Protein AF-A0AAV2RLQ0-F1 (afdb_monomer)

Nearest PDB structures (foldseek):
  8c8j-assembly1_A  TM=8.228E-01  e=7.594E-07  Homo sapiens
  8sxu-assembly1_A  TM=8.120E-01  e=9.391E-06  Homo sapiens
  8gh6-assembly1_A  TM=8.342E-01  e=2.127E-05  Bombyx mori
  8ibz-assembly1_C  TM=8.075E-01  e=6.753E-04  Bombyx mori
  8ibx-assembly1_C  TM=7.565E-01  e=1.734E-03  Bombyx mori

pLDDT: mean 86.04, std 10.41, range [34.0, 95.75]

Organism: Meganyctiphanes norvegica (NCBI:txid48144)

InterPro domains:
  IPR000477 Reverse transcriptase domain [PF00078] (3-171)
  IPR000477 Reverse transcriptase domain [PS50878] (1-172)
  IPR043502 DNA/RNA polymerase superfamily [SSF56672] (4-172)

Radius of gyration: 18.88 Å; Cα contacts (8 Å, |Δi|>4): 171; chains: 1; bounding box: 47×28×60 Å

Structure (mmCIF, N/CA/C/O backbone):
data_AF-A0AAV2RLQ0-F1
#
_entry.id   AF-A0AAV2RLQ0-F1
#
loop_
_atom_site.group_PDB
_atom_site.id
_atom_site.type_symbol
_atom_site.label_atom_id
_atom_site.label_alt_id
_atom_site.label_comp_id
_atom_site.label_asym_id
_atom_site.label_entity_id
_atom_site.label_seq_id
_atom_site.pdbx_PDB_ins_code
_atom_site.Cartn_x
_atom_site.Cartn_y
_atom_site.Cartn_z
_atom_site.occupancy
_atom_site.B_iso_or_equiv
_atom_site.auth_seq_id
_atom_site.auth_comp_id
_atom_site.auth_asym_id
_atom_site.auth_atom_id
_atom_site.pdbx_PDB_model_num
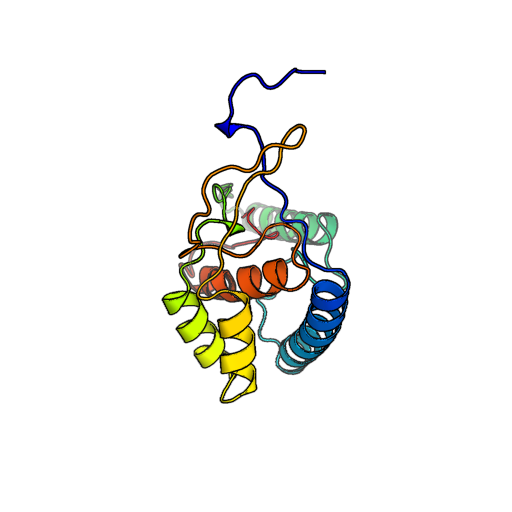ATOM 1 N N . MET A 1 1 ? 21.508 -7.232 20.665 1.00 35.94 1 MET A N 1
ATOM 2 C CA . MET A 1 1 ? 20.189 -6.770 21.153 1.00 35.94 1 MET A CA 1
ATOM 3 C C . MET A 1 1 ? 20.303 -5.291 21.510 1.00 35.94 1 MET A C 1
ATOM 5 O O . MET A 1 1 ? 20.756 -4.954 22.594 1.00 35.94 1 MET A O 1
ATOM 9 N N . VAL A 1 2 ? 20.037 -4.396 20.553 1.00 34.00 2 VAL A N 1
ATOM 10 C CA . VAL A 1 2 ? 20.231 -2.947 20.744 1.00 34.00 2 VAL A CA 1
ATOM 11 C C . VAL A 1 2 ? 18.985 -2.373 21.411 1.00 34.00 2 VAL A C 1
ATOM 13 O O . VAL A 1 2 ? 17.925 -2.287 20.794 1.00 34.00 2 VAL A O 1
ATOM 16 N N . ILE A 1 3 ? 19.111 -1.998 22.682 1.00 40.31 3 ILE A N 1
ATOM 17 C CA . ILE A 1 3 ? 18.058 -1.321 23.443 1.00 40.31 3 ILE A CA 1
ATOM 18 C C . ILE A 1 3 ? 17.863 0.072 22.826 1.00 40.31 3 ILE A C 1
ATOM 20 O O . ILE A 1 3 ? 18.689 0.972 22.990 1.00 40.31 3 ILE A O 1
ATOM 24 N N . LYS A 1 4 ? 16.782 0.247 22.061 1.00 39.06 4 LYS A N 1
ATOM 25 C CA . LYS A 1 4 ? 16.431 1.511 21.401 1.00 39.06 4 LYS A CA 1
ATOM 26 C C . LYS A 1 4 ? 15.990 2.544 22.456 1.00 39.06 4 LYS A C 1
ATOM 28 O O . LYS A 1 4 ? 14.858 2.520 22.922 1.00 39.06 4 LYS A O 1
ATOM 33 N N . LYS A 1 5 ? 16.885 3.471 22.825 1.00 52.16 5 LYS A N 1
ATOM 34 C CA . LYS A 1 5 ? 16.646 4.536 23.830 1.00 52.16 5 LYS A CA 1
ATOM 35 C C . LYS A 1 5 ? 15.894 5.784 23.318 1.00 52.16 5 LYS A C 1
ATOM 37 O O . LYS A 1 5 ? 15.548 6.638 24.124 1.00 52.16 5 LYS A O 1
ATOM 42 N N . LYS A 1 6 ? 15.631 5.927 22.010 1.00 53.38 6 LYS A N 1
ATOM 43 C CA . LYS A 1 6 ? 14.900 7.082 21.438 1.00 53.38 6 LYS A CA 1
ATOM 44 C C . LYS A 1 6 ? 13.448 6.711 21.114 1.00 53.38 6 LYS A C 1
ATOM 46 O O . LYS A 1 6 ? 13.226 5.735 20.403 1.00 53.38 6 LYS A O 1
ATOM 51 N N . VAL A 1 7 ? 12.486 7.525 21.568 1.00 63.50 7 VAL A N 1
ATOM 52 C CA . VAL A 1 7 ? 11.032 7.348 21.333 1.00 63.50 7 VAL A CA 1
ATOM 53 C C . VAL A 1 7 ? 10.701 7.215 19.839 1.00 63.50 7 VAL A C 1
ATOM 55 O O . VAL A 1 7 ? 9.885 6.383 19.462 1.00 63.50 7 VAL A O 1
ATOM 58 N N . ASN A 1 8 ? 11.418 7.936 18.971 1.00 64.06 8 ASN A N 1
ATOM 59 C CA . ASN A 1 8 ? 11.227 7.886 17.515 1.00 64.06 8 ASN A CA 1
ATOM 60 C C . ASN A 1 8 ? 11.517 6.518 16.873 1.00 64.06 8 ASN A C 1
ATOM 62 O O . ASN A 1 8 ? 11.158 6.310 15.719 1.00 64.06 8 ASN A O 1
ATOM 66 N N . ASN A 1 9 ? 12.157 5.591 17.591 1.00 69.31 9 ASN A N 1
ATOM 67 C CA . ASN A 1 9 ? 12.482 4.262 17.073 1.00 69.31 9 ASN A CA 1
ATOM 68 C C . ASN A 1 9 ? 11.417 3.202 17.405 1.00 69.31 9 ASN A C 1
ATOM 70 O O . ASN A 1 9 ? 11.605 2.032 17.045 1.00 69.31 9 ASN A O 1
ATOM 74 N N . TYR A 1 10 ? 10.349 3.591 18.110 1.00 70.50 10 TYR A N 1
ATOM 75 C CA . TYR A 1 10 ? 9.203 2.740 18.417 1.00 70.50 10 TYR A CA 1
ATOM 76 C C . TYR A 1 10 ? 8.120 2.924 17.352 1.00 70.50 10 TYR A C 1
ATOM 78 O O . TYR A 1 10 ? 7.770 4.049 17.001 1.00 70.50 10 TYR A O 1
ATOM 86 N N . ARG A 1 11 ? 7.581 1.807 16.855 1.00 68.00 11 ARG A N 1
ATOM 87 C CA . ARG A 1 11 ? 6.388 1.785 16.000 1.00 68.00 11 ARG A CA 1
ATOM 88 C C . ARG A 1 11 ? 5.167 1.518 16.886 1.00 68.00 11 ARG A C 1
ATOM 90 O O . ARG A 1 11 ? 5.109 0.443 17.489 1.00 68.00 11 ARG A O 1
ATOM 97 N N . PRO A 1 12 ? 4.244 2.478 17.043 1.00 70.56 12 PRO A N 1
ATOM 98 C CA . PRO A 1 12 ? 3.051 2.273 17.849 1.00 70.56 12 PRO A CA 1
ATOM 99 C C . PRO A 1 12 ? 2.091 1.326 17.122 1.00 70.56 12 PRO A C 1
ATOM 101 O O . PRO A 1 12 ? 1.574 1.648 16.061 1.00 70.56 12 PRO A O 1
ATOM 104 N N . VAL A 1 13 ? 1.821 0.157 17.705 1.00 73.69 13 VAL A N 1
ATOM 105 C CA . VAL A 1 13 ? 0.831 -0.782 17.159 1.00 73.69 13 VAL A CA 1
ATOM 106 C C . VAL A 1 13 ? -0.530 -0.496 17.783 1.00 73.69 13 VAL A C 1
ATOM 108 O O . VAL A 1 13 ? -0.680 -0.517 19.006 1.00 73.69 13 VAL A O 1
ATOM 111 N N . CYS A 1 14 ? -1.542 -0.256 16.951 1.00 75.50 14 CYS A N 1
ATOM 112 C CA . CYS A 1 14 ? -2.910 -0.080 17.415 1.00 75.50 14 CYS A CA 1
ATOM 113 C C . CYS A 1 14 ? -3.537 -1.444 17.726 1.00 75.50 14 CYS A C 1
ATOM 115 O O . CYS A 1 14 ? -3.738 -2.279 16.841 1.00 75.50 14 CYS A O 1
ATOM 117 N N . SER A 1 15 ? -3.913 -1.661 18.987 1.00 77.06 15 SER A N 1
ATOM 118 C CA . SER A 1 15 ? -4.722 -2.821 19.365 1.00 77.06 15 SER A CA 1
ATOM 119 C C . SER A 1 15 ? -6.176 -2.595 18.943 1.00 77.06 15 SER A C 1
ATOM 121 O O . SER A 1 15 ? -6.976 -2.015 19.674 1.00 77.06 15 SER A O 1
ATOM 123 N N . LEU A 1 16 ? -6.505 -2.992 17.713 1.00 80.88 16 LEU A N 1
ATOM 124 C CA . LEU A 1 16 ? -7.876 -2.959 17.199 1.00 80.88 16 LEU A CA 1
ATOM 125 C C . LEU A 1 16 ? -8.708 -4.088 17.813 1.00 80.88 16 LEU A C 1
ATOM 127 O O . LEU A 1 16 ? -8.190 -5.184 18.057 1.00 80.88 16 LEU A O 1
ATOM 131 N N . SER A 1 17 ? -10.006 -3.835 18.012 1.00 84.06 17 SER A N 1
ATOM 132 C CA . SER A 1 17 ? -10.922 -4.846 18.544 1.00 84.06 17 SER A CA 1
ATOM 133 C C . SER A 1 17 ? -10.955 -6.082 17.629 1.00 84.06 17 SER A C 1
ATOM 135 O O . SER A 1 17 ? -10.885 -5.945 16.402 1.00 84.06 17 SER A O 1
ATOM 137 N N . PRO A 1 18 ? -11.082 -7.302 18.182 1.00 86.44 18 PRO A N 1
ATOM 138 C CA . PRO A 1 18 ? -11.174 -8.513 17.368 1.00 86.44 18 PRO A CA 1
ATOM 139 C C . PRO A 1 18 ? -12.310 -8.455 16.338 1.00 86.44 18 PRO A C 1
ATOM 141 O O . PRO A 1 18 ? -12.121 -8.848 15.191 1.00 86.44 18 PRO A O 1
ATOM 144 N N . LEU A 1 19 ? -13.460 -7.886 16.719 1.00 88.12 19 LEU A N 1
ATOM 145 C CA . LEU A 1 19 ? -14.599 -7.684 15.819 1.00 88.12 19 LEU A CA 1
ATOM 146 C C . LEU A 1 19 ? -14.253 -6.758 14.644 1.00 88.12 19 LEU A C 1
ATOM 148 O O . LEU A 1 19 ? -14.576 -7.092 13.506 1.00 88.12 19 LEU A O 1
ATOM 152 N N . SER A 1 20 ? -13.540 -5.650 14.893 1.00 86.69 20 SER A N 1
ATOM 153 C CA . SER A 1 20 ? -13.049 -4.763 13.826 1.00 86.69 20 SER A CA 1
ATOM 154 C C . SER A 1 20 ? -12.188 -5.536 12.836 1.00 86.69 20 SER A C 1
ATOM 156 O O . SER A 1 20 ? -12.432 -5.477 11.638 1.00 86.69 20 SER A O 1
ATOM 158 N N . LYS A 1 21 ? -11.245 -6.350 13.328 1.00 87.94 21 LYS A N 1
ATOM 159 C CA . LYS A 1 21 ? -10.350 -7.136 12.466 1.00 87.94 21 LYS A CA 1
ATOM 160 C C . LYS A 1 21 ? -11.100 -8.140 11.592 1.00 87.94 21 LYS A C 1
ATOM 162 O O . LYS A 1 21 ? -10.717 -8.337 10.443 1.00 87.94 21 LYS A O 1
ATOM 167 N N . ILE A 1 22 ? -12.159 -8.765 12.113 1.00 91.50 22 ILE A N 1
ATOM 168 C CA . ILE A 1 22 ? -12.999 -9.689 11.335 1.00 91.50 22 ILE A CA 1
ATOM 169 C C . ILE A 1 22 ? -13.709 -8.935 10.208 1.00 91.50 22 ILE A C 1
ATOM 171 O O . ILE A 1 22 ? -13.652 -9.363 9.055 1.00 91.50 22 ILE A O 1
ATOM 175 N N . ILE A 1 23 ? -14.334 -7.797 10.523 1.00 91.69 23 ILE A N 1
ATOM 176 C CA . ILE A 1 23 ? -15.034 -6.971 9.532 1.00 91.69 23 ILE A CA 1
ATOM 177 C C . ILE A 1 23 ? -14.045 -6.463 8.479 1.00 91.69 23 ILE A C 1
ATOM 179 O O . ILE A 1 23 ? -14.272 -6.646 7.285 1.00 91.69 23 ILE A O 1
ATOM 183 N N . GLU A 1 24 ? -12.915 -5.900 8.906 1.00 91.81 24 GLU A N 1
ATOM 184 C CA . GLU A 1 24 ? -11.846 -5.452 8.014 1.00 91.81 24 GLU A CA 1
ATOM 185 C C . GLU A 1 24 ? -11.379 -6.576 7.092 1.00 91.81 24 GLU A C 1
ATOM 187 O O . GLU A 1 24 ? -11.204 -6.342 5.902 1.00 91.81 24 GLU A O 1
ATOM 192 N N . LYS A 1 25 ? -11.230 -7.807 7.598 1.00 91.94 25 LYS A N 1
ATOM 193 C CA . LYS A 1 25 ? -10.799 -8.944 6.782 1.00 91.94 25 LYS A CA 1
ATOM 194 C C . LYS A 1 25 ? -11.813 -9.293 5.695 1.00 91.94 25 LYS A C 1
ATOM 196 O O . LYS A 1 25 ? -11.412 -9.551 4.560 1.00 91.94 25 LYS A O 1
ATOM 201 N N . VAL A 1 26 ? -13.106 -9.296 6.020 1.00 94.12 26 VAL A N 1
ATOM 202 C CA . VAL A 1 26 ? -14.183 -9.550 5.047 1.00 94.12 26 VAL A CA 1
ATOM 203 C C . VAL A 1 26 ? -14.198 -8.464 3.970 1.00 94.12 26 VAL A C 1
ATOM 205 O O . VAL A 1 26 ? -14.250 -8.774 2.779 1.00 94.12 26 VAL A O 1
ATOM 208 N N . ILE A 1 27 ? -14.099 -7.199 4.381 1.00 93.69 27 ILE A N 1
ATOM 209 C CA . ILE A 1 27 ? -14.072 -6.048 3.472 1.00 93.69 27 ILE A CA 1
ATOM 210 C C . ILE A 1 27 ? -12.831 -6.093 2.582 1.00 93.69 27 ILE A C 1
ATOM 212 O O . ILE A 1 27 ? -12.953 -5.959 1.367 1.00 93.69 27 ILE A O 1
ATOM 216 N N . ASN A 1 28 ? -11.663 -6.363 3.165 1.00 93.38 28 ASN A N 1
ATOM 217 C CA . ASN A 1 28 ? -10.402 -6.484 2.448 1.00 93.38 28 ASN A CA 1
ATOM 218 C C . ASN A 1 28 ? -10.487 -7.572 1.373 1.00 93.38 28 ASN A C 1
ATOM 220 O O . ASN A 1 28 ? -10.189 -7.300 0.220 1.00 93.38 28 ASN A O 1
ATOM 224 N N . ASN A 1 29 ? -10.998 -8.763 1.707 1.00 93.31 29 ASN A N 1
ATOM 225 C CA . ASN A 1 29 ? -11.179 -9.834 0.724 1.00 93.31 29 ASN A CA 1
ATOM 226 C C . ASN A 1 29 ? -12.091 -9.400 -0.438 1.00 93.31 29 ASN A C 1
ATOM 228 O O . ASN A 1 29 ? -11.764 -9.641 -1.597 1.00 93.31 29 ASN A O 1
ATOM 232 N N . ARG A 1 30 ? -13.221 -8.738 -0.146 1.00 93.69 30 ARG A N 1
ATOM 233 C CA . ARG A 1 30 ? -14.151 -8.254 -1.179 1.00 93.69 30 ARG A CA 1
ATOM 234 C C . ARG A 1 30 ? -13.513 -7.189 -2.073 1.00 93.69 30 ARG A C 1
ATOM 236 O O . ARG A 1 30 ? -13.710 -7.223 -3.283 1.00 93.69 30 ARG A O 1
ATOM 243 N N . MET A 1 31 ? -12.758 -6.261 -1.488 1.00 94.31 31 MET A N 1
ATOM 244 C CA . MET A 1 31 ? -12.036 -5.241 -2.246 1.00 94.31 31 MET A CA 1
ATOM 245 C C . MET A 1 31 ? -10.936 -5.862 -3.100 1.00 94.31 31 MET A C 1
ATOM 247 O O . MET A 1 31 ? -10.848 -5.528 -4.270 1.00 94.31 31 MET A O 1
ATOM 251 N N . THR A 1 32 ? -10.138 -6.787 -2.563 1.00 92.12 32 THR A N 1
ATOM 252 C CA . THR A 1 32 ? -9.099 -7.479 -3.336 1.00 92.12 32 THR A CA 1
ATOM 253 C C . THR A 1 32 ? -9.692 -8.204 -4.540 1.00 92.12 32 THR A C 1
ATOM 255 O O . THR A 1 32 ? -9.183 -8.027 -5.636 1.00 92.12 32 THR A O 1
ATOM 258 N N . HIS A 1 33 ? -10.809 -8.924 -4.372 1.00 93.00 33 HIS A N 1
ATOM 259 C CA . HIS A 1 33 ? -11.501 -9.558 -5.499 1.00 93.00 33 HIS A CA 1
ATOM 260 C C . HIS A 1 33 ? -11.907 -8.551 -6.580 1.00 93.00 33 HIS A C 1
ATOM 262 O O . HIS A 1 33 ? -11.578 -8.746 -7.741 1.00 93.00 33 HIS A O 1
ATOM 268 N N . PHE A 1 34 ? -12.537 -7.438 -6.195 1.00 94.31 34 PHE A N 1
ATOM 269 C CA . PHE A 1 34 ? -12.875 -6.369 -7.137 1.00 94.31 34 PHE A CA 1
ATOM 270 C C . PHE A 1 34 ? -11.632 -5.805 -7.850 1.00 94.31 34 PHE A C 1
ATOM 272 O O . PHE A 1 34 ? -11.629 -5.632 -9.064 1.00 94.31 34 PHE A O 1
ATOM 279 N N . LEU A 1 35 ? -10.554 -5.534 -7.114 1.00 92.81 35 LEU A N 1
ATOM 280 C CA . LEU A 1 35 ? -9.324 -4.982 -7.687 1.00 92.81 35 LEU A CA 1
ATOM 281 C C . LEU A 1 35 ? -8.637 -5.953 -8.654 1.00 92.81 35 LEU A C 1
ATOM 283 O O . LEU A 1 35 ? -8.066 -5.500 -9.648 1.00 92.81 35 LEU A O 1
ATOM 287 N N . ASP A 1 36 ? -8.700 -7.254 -8.373 1.00 90.88 36 ASP A N 1
ATOM 288 C CA . ASP A 1 36 ? -8.163 -8.305 -9.235 1.00 90.88 36 ASP A CA 1
ATOM 289 C C . ASP A 1 36 ? -9.025 -8.480 -10.499 1.00 90.88 36 ASP A C 1
ATOM 291 O O . ASP A 1 36 ? -8.480 -8.494 -11.602 1.00 90.88 36 ASP A O 1
ATOM 295 N N . ASP A 1 37 ? -10.358 -8.514 -10.367 1.00 93.25 37 ASP A N 1
ATOM 296 C CA . ASP A 1 37 ? -11.296 -8.670 -11.492 1.00 93.25 37 ASP A CA 1
ATOM 297 C C . ASP A 1 37 ? -11.139 -7.549 -12.534 1.00 93.25 37 ASP A C 1
ATOM 299 O O . ASP A 1 37 ? -11.181 -7.791 -13.743 1.00 93.25 37 ASP A O 1
ATOM 303 N N . PHE A 1 38 ? -10.904 -6.318 -12.072 1.00 92.56 38 PHE A N 1
ATOM 304 C CA . PHE A 1 38 ? -10.713 -5.146 -12.931 1.00 92.56 38 PHE A CA 1
ATOM 305 C C . PHE A 1 38 ? -9.238 -4.811 -13.210 1.00 92.56 38 PHE A C 1
ATOM 307 O O . PHE A 1 38 ? -8.965 -3.825 -13.892 1.00 92.56 38 PHE A O 1
ATOM 314 N N . ASN A 1 39 ? -8.282 -5.615 -12.724 1.00 90.56 39 ASN A N 1
ATOM 315 C CA . ASN A 1 39 ? -6.836 -5.384 -12.860 1.00 90.56 39 ASN A CA 1
ATOM 316 C C . ASN A 1 39 ? -6.393 -3.954 -12.478 1.00 90.56 39 ASN A C 1
ATOM 318 O O . ASN A 1 39 ? -5.594 -3.328 -13.175 1.00 90.56 39 ASN A O 1
ATOM 322 N N . ILE A 1 40 ? -6.917 -3.433 -11.366 1.00 90.88 40 ILE A N 1
ATOM 323 C CA . ILE A 1 40 ? -6.720 -2.034 -10.950 1.00 90.88 40 ILE A CA 1
ATOM 324 C C . ILE A 1 40 ? -5.306 -1.786 -10.400 1.00 90.88 40 ILE A C 1
ATOM 326 O O . ILE A 1 40 ? -4.731 -0.715 -10.608 1.00 90.88 40 ILE A O 1
ATOM 330 N N . LEU A 1 41 ? -4.740 -2.756 -9.675 1.00 89.69 41 LEU A N 1
ATOM 331 C CA . LEU A 1 41 ? -3.412 -2.610 -9.078 1.00 89.69 41 LEU A CA 1
ATOM 332 C C . LEU A 1 41 ? -2.305 -2.781 -10.124 1.00 89.69 41 LEU A C 1
ATOM 334 O O . LEU A 1 41 ? -2.297 -3.751 -10.887 1.00 89.69 41 LEU A O 1
ATOM 338 N N . SER A 1 42 ? -1.322 -1.880 -10.085 1.00 86.75 42 SER A N 1
ATOM 339 C CA . SER A 1 42 ? -0.148 -1.889 -10.952 1.00 86.75 42 SER A CA 1
ATOM 340 C C . SER A 1 42 ? 0.526 -3.257 -10.971 1.00 86.75 42 SER A C 1
ATOM 342 O O . SER A 1 42 ? 0.780 -3.861 -9.929 1.00 86.75 42 SER A O 1
ATOM 344 N N . LYS A 1 43 ? 0.894 -3.735 -12.162 1.00 85.19 43 LYS A N 1
ATOM 345 C CA . LYS A 1 43 ? 1.637 -4.993 -12.340 1.00 85.19 43 LYS A CA 1
ATOM 346 C C . LYS A 1 43 ? 3.035 -4.961 -11.719 1.00 85.19 43 LYS A C 1
ATOM 348 O O . LYS A 1 43 ? 3.591 -6.022 -11.468 1.00 85.19 43 LYS A O 1
ATOM 353 N N . THR A 1 44 ? 3.582 -3.773 -11.471 1.00 83.56 44 THR A N 1
ATOM 354 C CA . THR A 1 44 ? 4.899 -3.598 -10.849 1.00 83.56 44 THR A CA 1
ATOM 355 C C . THR A 1 44 ? 4.835 -3.411 -9.334 1.00 83.56 44 THR A C 1
ATOM 357 O O . THR A 1 44 ? 5.869 -3.226 -8.701 1.00 83.56 44 THR A O 1
ATOM 360 N N . GLN A 1 45 ? 3.640 -3.482 -8.739 1.00 85.81 45 GLN A N 1
ATOM 361 C CA . GLN A 1 45 ? 3.466 -3.565 -7.294 1.00 85.81 45 GLN A CA 1
ATOM 362 C C . GLN A 1 45 ? 3.397 -5.037 -6.878 1.00 85.81 45 GLN A C 1
ATOM 364 O O . GLN A 1 45 ? 2.464 -5.753 -7.255 1.00 85.81 45 GLN A O 1
ATOM 369 N N . PHE A 1 46 ? 4.376 -5.466 -6.085 1.00 85.19 46 PHE A N 1
ATOM 370 C CA . PHE A 1 46 ? 4.542 -6.837 -5.598 1.00 85.19 46 PHE A CA 1
ATOM 371 C C . PHE A 1 46 ? 4.182 -6.980 -4.109 1.00 85.19 46 PHE A C 1
ATOM 373 O O . PHE A 1 46 ? 3.906 -8.085 -3.644 1.00 85.19 46 PHE A O 1
ATOM 380 N N . GLY A 1 47 ? 4.157 -5.881 -3.351 1.00 85.31 47 GLY A N 1
ATOM 381 C CA . GLY A 1 47 ? 3.849 -5.892 -1.921 1.00 85.31 47 GLY A CA 1
ATOM 382 C C . GLY A 1 47 ? 2.363 -6.103 -1.638 1.00 85.31 47 GLY A C 1
ATOM 383 O O . GLY A 1 47 ? 1.505 -5.617 -2.370 1.00 85.31 47 GLY A O 1
ATOM 384 N N . PHE A 1 48 ? 2.053 -6.826 -0.557 1.00 79.25 48 PHE A N 1
ATOM 385 C CA . PHE A 1 48 ? 0.690 -7.084 -0.055 1.00 79.25 48 PHE A CA 1
ATOM 386 C C . PHE A 1 48 ? -0.314 -7.655 -1.076 1.00 79.25 48 PHE A C 1
ATOM 388 O O . PHE A 1 48 ? -1.524 -7.605 -0.849 1.00 79.25 48 PHE A O 1
ATOM 395 N N . ARG A 1 49 ? 0.166 -8.245 -2.175 1.00 81.62 49 ARG A N 1
ATOM 396 C CA . ARG A 1 49 ? -0.671 -8.896 -3.185 1.00 81.62 49 ARG A CA 1
ATOM 397 C C . ARG A 1 49 ? -0.607 -10.405 -3.070 1.00 81.62 49 ARG A C 1
ATOM 399 O O . ARG A 1 49 ? 0.410 -10.991 -2.701 1.00 81.62 49 ARG A O 1
ATOM 406 N N . LYS A 1 50 ? -1.718 -11.049 -3.417 1.00 78.44 50 LYS A N 1
ATOM 407 C CA . LYS A 1 50 ? -1.778 -12.505 -3.491 1.00 78.44 50 LYS A CA 1
ATOM 408 C C . LYS A 1 50 ? -0.865 -12.988 -4.623 1.00 78.44 50 LYS A C 1
ATOM 410 O O . LYS A 1 50 ? -0.855 -12.395 -5.695 1.00 78.44 50 LYS A O 1
ATOM 415 N N . ASN A 1 51 ? -0.132 -14.072 -4.377 1.00 81.06 51 ASN A N 1
ATOM 416 C CA . ASN A 1 51 ? 0.791 -14.707 -5.330 1.00 81.06 51 ASN A CA 1
ATOM 417 C C . ASN A 1 51 ? 1.993 -13.847 -5.767 1.00 81.06 51 ASN A C 1
ATOM 419 O O . ASN A 1 51 ? 2.649 -14.193 -6.744 1.00 81.06 51 ASN A O 1
ATOM 423 N N . MET A 1 52 ? 2.301 -12.769 -5.044 1.00 86.25 52 MET A N 1
ATOM 424 C CA . MET A 1 52 ? 3.494 -11.951 -5.268 1.00 86.25 52 MET A CA 1
ATOM 425 C C . MET A 1 52 ? 4.421 -12.067 -4.057 1.00 86.25 52 MET A C 1
ATOM 427 O O . MET A 1 52 ? 3.967 -12.134 -2.913 1.00 86.25 52 MET A O 1
ATOM 431 N N . SER A 1 53 ? 5.725 -12.123 -4.308 1.00 87.25 53 SER A N 1
ATOM 432 C CA . SER A 1 53 ? 6.766 -12.227 -3.284 1.00 87.25 53 SER A CA 1
ATOM 433 C C . SER A 1 53 ? 7.924 -11.272 -3.566 1.00 87.25 53 SER A C 1
ATOM 435 O O . SER A 1 53 ? 8.070 -10.729 -4.666 1.00 87.25 53 SER A O 1
ATOM 437 N N . THR A 1 54 ? 8.791 -11.090 -2.574 1.00 87.12 54 THR A N 1
ATOM 438 C CA . THR A 1 54 ? 10.050 -10.352 -2.741 1.00 87.12 54 THR A CA 1
ATOM 439 C C . THR A 1 54 ? 10.932 -10.974 -3.825 1.00 87.12 54 THR A C 1
ATOM 441 O O . THR A 1 54 ? 11.599 -10.255 -4.561 1.00 87.12 54 THR A O 1
ATOM 444 N N . GLU A 1 55 ? 10.885 -12.298 -3.989 1.00 88.94 55 GLU A N 1
ATOM 445 C CA . GLU A 1 55 ? 11.604 -13.017 -5.045 1.00 88.94 55 GLU A CA 1
ATOM 446 C C . GLU A 1 55 ? 11.062 -12.647 -6.426 1.00 88.94 55 GLU A C 1
ATOM 448 O O . GLU A 1 55 ? 11.842 -12.363 -7.327 1.00 88.94 55 GLU A O 1
ATOM 453 N N . THR A 1 56 ? 9.736 -12.580 -6.595 1.00 88.19 56 THR A N 1
ATOM 454 C CA . THR A 1 56 ? 9.146 -12.158 -7.878 1.00 88.19 56 THR A CA 1
ATOM 455 C C . THR A 1 56 ? 9.509 -10.717 -8.237 1.00 88.19 56 THR A C 1
ATOM 457 O O . THR A 1 56 ? 9.796 -10.442 -9.402 1.00 88.19 56 THR A O 1
ATOM 460 N N . ALA A 1 57 ? 9.577 -9.820 -7.246 1.00 88.00 57 ALA A N 1
ATOM 461 C CA . ALA A 1 57 ? 10.031 -8.445 -7.444 1.00 88.00 57 ALA A CA 1
ATOM 462 C C . ALA A 1 57 ? 11.510 -8.401 -7.861 1.00 88.00 57 ALA A C 1
ATOM 464 O O . ALA A 1 57 ? 11.869 -7.742 -8.836 1.00 88.00 57 ALA A O 1
ATOM 465 N N . LEU A 1 58 ? 12.364 -9.166 -7.171 1.00 90.06 58 LEU A N 1
ATOM 466 C CA . LEU A 1 58 ? 13.790 -9.252 -7.478 1.00 90.06 58 LEU A CA 1
ATOM 467 C C . LEU A 1 58 ? 14.039 -9.833 -8.872 1.00 90.06 58 LEU A C 1
ATOM 469 O O . LEU A 1 58 ? 14.842 -9.287 -9.622 1.00 90.06 58 LEU A O 1
ATOM 473 N N . LEU A 1 59 ? 13.343 -10.911 -9.240 1.00 91.44 59 LEU A N 1
ATOM 474 C CA . LEU A 1 59 ? 13.445 -11.510 -10.570 1.00 91.44 59 LEU A CA 1
ATOM 475 C C . LEU A 1 59 ? 13.059 -10.507 -11.655 1.00 91.44 59 LEU A C 1
ATOM 477 O O . LEU A 1 59 ? 13.761 -10.388 -12.655 1.00 91.44 59 LEU A O 1
ATOM 481 N N . ASN A 1 60 ? 11.980 -9.751 -11.443 1.00 89.81 60 ASN A N 1
ATOM 482 C CA . ASN A 1 60 ? 11.555 -8.727 -12.385 1.00 89.81 60 ASN A CA 1
ATOM 483 C C . ASN A 1 60 ? 12.581 -7.586 -12.512 1.00 89.81 60 ASN A C 1
ATOM 485 O O . ASN A 1 60 ? 12.881 -7.145 -13.622 1.00 89.81 60 ASN A O 1
ATOM 489 N N . TYR A 1 61 ? 13.171 -7.144 -11.401 1.00 90.50 61 TYR A N 1
ATOM 490 C CA . TYR A 1 61 ? 14.254 -6.161 -11.408 1.00 90.50 61 TYR A CA 1
ATOM 491 C C . TYR A 1 61 ? 15.500 -6.673 -12.151 1.00 90.50 61 TYR A C 1
ATOM 493 O O . TYR A 1 61 ? 16.026 -5.984 -13.026 1.00 90.50 61 TYR A O 1
ATOM 501 N N . VAL A 1 62 ? 15.951 -7.896 -11.848 1.00 91.75 62 VAL A N 1
ATOM 502 C CA . VAL A 1 62 ? 17.136 -8.505 -12.472 1.00 91.75 62 VAL A CA 1
ATOM 503 C C . VAL A 1 62 ? 16.929 -8.713 -13.971 1.00 91.75 62 VAL A C 1
ATOM 505 O O . VAL A 1 62 ? 17.834 -8.407 -14.742 1.00 91.75 62 VAL A O 1
ATOM 508 N N . ASP A 1 63 ? 15.751 -9.168 -14.400 1.00 92.06 63 ASP A N 1
ATOM 509 C CA . ASP A 1 63 ? 15.421 -9.344 -15.820 1.00 92.06 63 ASP A CA 1
ATOM 510 C C . ASP A 1 63 ? 15.485 -8.010 -16.588 1.00 92.06 63 ASP A C 1
ATOM 512 O O . ASP A 1 63 ? 16.095 -7.923 -17.655 1.00 92.06 63 ASP A O 1
ATOM 516 N N . ASN A 1 64 ? 14.945 -6.928 -16.018 1.00 89.62 64 ASN A N 1
ATOM 517 C CA . ASN A 1 64 ? 15.041 -5.594 -16.620 1.00 89.62 64 ASN A CA 1
ATOM 518 C C . ASN A 1 64 ? 16.485 -5.076 -16.679 1.00 89.62 64 ASN A C 1
ATOM 520 O O . ASN A 1 64 ? 16.900 -4.501 -17.688 1.00 89.62 64 ASN A O 1
ATOM 524 N N . LEU A 1 65 ? 17.267 -5.311 -15.625 1.00 91.50 65 LEU A N 1
ATOM 525 C CA . LEU A 1 65 ? 18.676 -4.931 -15.584 1.00 91.50 65 LEU A CA 1
ATOM 526 C C . LEU A 1 65 ? 19.489 -5.701 -16.634 1.00 91.50 65 LEU A C 1
ATOM 528 O O . LEU A 1 65 ? 20.261 -5.098 -17.378 1.00 91.50 65 LEU A O 1
ATOM 532 N N . GLN A 1 66 ? 19.273 -7.012 -16.756 1.00 93.00 66 GLN A N 1
ATOM 533 C CA . GLN A 1 66 ? 19.916 -7.843 -17.776 1.00 93.00 66 GLN A CA 1
ATOM 534 C C . GLN A 1 66 ? 19.548 -7.392 -19.192 1.00 93.00 66 GLN A C 1
ATOM 536 O O . GLN A 1 66 ? 20.432 -7.279 -20.038 1.00 93.00 66 GLN A O 1
ATOM 541 N N . LYS A 1 67 ? 18.275 -7.067 -19.450 1.00 92.44 67 LYS A N 1
ATOM 542 C CA . LYS A 1 67 ? 17.832 -6.510 -20.739 1.00 92.44 67 LYS A CA 1
ATOM 543 C C . LYS A 1 67 ? 18.562 -5.214 -21.087 1.00 92.44 67 LYS A C 1
ATOM 545 O O . LYS A 1 67 ? 19.072 -5.089 -22.196 1.00 92.44 67 LYS A O 1
ATOM 550 N N . ALA A 1 68 ? 18.676 -4.280 -20.142 1.00 91.25 68 ALA A N 1
ATOM 551 C CA . ALA A 1 68 ? 19.389 -3.023 -20.368 1.00 91.25 68 ALA A CA 1
ATOM 552 C C . ALA A 1 68 ? 20.878 -3.245 -20.690 1.00 91.25 68 ALA A C 1
ATOM 554 O O . ALA A 1 68 ? 21.408 -2.626 -21.614 1.00 91.25 68 ALA A O 1
ATOM 555 N N . LEU A 1 69 ? 21.537 -4.161 -19.973 1.00 92.44 69 LEU A N 1
ATOM 556 C CA . LEU A 1 69 ? 22.937 -4.510 -20.226 1.00 92.44 69 LEU A CA 1
ATOM 557 C C . LEU A 1 69 ? 23.127 -5.196 -21.588 1.00 92.44 69 LEU A C 1
ATOM 559 O O . LEU A 1 69 ? 24.066 -4.861 -22.310 1.00 92.44 69 LEU A O 1
ATOM 563 N N . ASN A 1 70 ? 22.225 -6.105 -21.969 1.00 95.00 70 ASN A N 1
ATOM 564 C CA . ASN A 1 70 ? 22.251 -6.779 -23.272 1.00 95.00 70 ASN A CA 1
ATOM 565 C C . ASN A 1 70 ? 22.065 -5.792 -24.435 1.00 95.00 70 ASN A C 1
ATOM 567 O O . ASN A 1 70 ? 22.733 -5.909 -25.462 1.00 95.00 70 ASN A O 1
ATOM 571 N N . ASP A 1 71 ? 21.237 -4.766 -24.236 1.00 94.62 71 ASP A N 1
ATOM 572 C CA . ASP A 1 71 ? 21.040 -3.656 -25.173 1.00 94.62 71 ASP A CA 1
ATOM 573 C C . ASP A 1 71 ? 22.223 -2.667 -25.216 1.00 94.62 71 ASP A C 1
ATOM 575 O O . ASP A 1 71 ? 22.156 -1.654 -25.916 1.00 94.62 71 ASP A O 1
ATOM 579 N N . LYS A 1 72 ? 23.304 -2.925 -24.464 1.00 93.56 72 LYS A N 1
ATOM 580 C CA . LYS A 1 72 ? 24.463 -2.030 -24.293 1.00 93.56 72 LYS A CA 1
ATOM 581 C C . LYS A 1 72 ? 24.082 -0.644 -23.754 1.00 93.56 72 LYS A C 1
ATOM 583 O O . LYS A 1 72 ? 24.754 0.346 -24.046 1.00 93.56 72 LYS A O 1
ATOM 588 N N . LYS A 1 73 ? 23.004 -0.560 -22.970 1.00 91.06 73 LYS A N 1
ATOM 589 C CA . LYS A 1 73 ? 22.582 0.664 -22.279 1.00 91.06 73 LYS A CA 1
ATOM 590 C C . LYS A 1 73 ? 23.221 0.733 -20.895 1.00 91.06 73 LYS A C 1
ATOM 592 O O . LYS A 1 73 ? 23.590 -0.280 -20.304 1.00 91.06 73 LYS A O 1
ATOM 597 N N . TYR A 1 74 ? 23.307 1.943 -20.352 1.00 88.06 74 TYR A N 1
ATOM 598 C CA . TYR A 1 74 ? 23.641 2.136 -18.944 1.00 88.06 74 TYR A CA 1
ATOM 599 C C . TYR A 1 74 ? 22.422 1.815 -18.077 1.00 88.06 74 TYR A C 1
ATOM 601 O O . TYR A 1 74 ? 21.327 2.311 -18.336 1.00 88.06 74 TYR A O 1
ATOM 609 N N . ALA A 1 75 ? 22.625 1.000 -17.043 1.00 88.50 75 ALA A N 1
ATOM 610 C CA . ALA A 1 75 ? 21.619 0.708 -16.031 1.00 88.50 75 ALA A CA 1
ATOM 611 C C . ALA A 1 75 ? 21.928 1.516 -14.765 1.00 88.50 75 ALA A C 1
ATOM 613 O O . ALA A 1 75 ? 23.025 1.417 -14.215 1.00 88.50 75 ALA A O 1
ATOM 614 N N . ILE A 1 76 ? 20.965 2.319 -14.315 1.00 89.06 76 ILE A N 1
ATOM 615 C CA . ILE A 1 76 ? 21.042 3.091 -13.072 1.00 89.06 76 ILE A CA 1
ATOM 616 C C . ILE A 1 76 ? 19.829 2.707 -12.233 1.00 89.06 76 ILE A C 1
ATOM 618 O O . ILE A 1 76 ? 18.703 2.756 -12.727 1.00 89.06 76 ILE A O 1
ATOM 622 N N . SER A 1 77 ? 20.067 2.358 -10.972 1.00 89.69 77 SER A N 1
ATOM 623 C CA . SER A 1 77 ? 19.020 1.994 -10.018 1.00 89.69 77 SER A CA 1
ATOM 624 C C . SER A 1 77 ? 18.972 3.013 -8.891 1.00 89.69 77 SER A C 1
ATOM 626 O O . SER A 1 77 ? 20.009 3.380 -8.336 1.00 89.69 77 SER A O 1
ATOM 628 N N . ILE A 1 78 ? 17.767 3.464 -8.558 1.00 89.00 78 ILE A N 1
ATOM 629 C CA . ILE A 1 78 ? 17.493 4.392 -7.461 1.00 89.00 78 ILE A CA 1
ATOM 630 C C . ILE A 1 78 ? 16.590 3.645 -6.488 1.00 89.00 78 ILE A C 1
ATOM 632 O O . ILE A 1 78 ? 15.543 3.164 -6.901 1.00 89.00 78 ILE A O 1
ATOM 636 N N . PHE A 1 79 ? 17.005 3.550 -5.227 1.00 88.62 79 PHE A N 1
ATOM 637 C CA . PHE A 1 79 ? 16.225 2.907 -4.17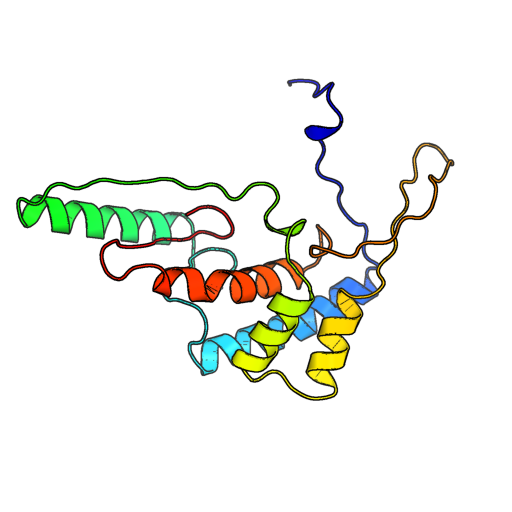0 1.00 88.62 79 PHE A CA 1
ATOM 638 C C . PHE A 1 79 ? 15.584 3.979 -3.291 1.00 88.62 79 PHE A C 1
ATOM 640 O O . PHE A 1 79 ? 16.279 4.882 -2.814 1.00 88.62 79 PHE A O 1
ATOM 647 N N . MET A 1 80 ? 14.272 3.884 -3.089 1.00 86.75 80 MET A N 1
ATOM 648 C CA . MET A 1 80 ? 13.479 4.826 -2.305 1.00 86.75 80 MET A CA 1
ATOM 649 C C . MET A 1 80 ? 12.728 4.094 -1.190 1.00 86.75 80 MET A C 1
ATOM 651 O O . MET A 1 80 ? 12.008 3.137 -1.447 1.00 86.75 80 MET A O 1
ATOM 655 N N . ASP A 1 81 ? 12.862 4.593 0.039 1.00 83.81 81 ASP A N 1
ATOM 656 C CA . ASP A 1 81 ? 12.116 4.121 1.212 1.00 83.81 81 ASP A CA 1
ATOM 657 C C . ASP A 1 81 ? 11.233 5.264 1.737 1.00 83.81 81 ASP A C 1
ATOM 659 O O . ASP A 1 81 ? 11.721 6.343 2.110 1.00 83.81 81 ASP A O 1
ATOM 663 N N . LEU A 1 82 ? 9.913 5.056 1.725 1.00 82.44 82 LEU A N 1
ATOM 664 C CA . LEU A 1 82 ? 8.953 6.052 2.188 1.00 82.44 82 LEU A CA 1
ATOM 665 C C . LEU A 1 82 ? 8.873 6.061 3.719 1.00 82.44 82 LEU A C 1
ATOM 667 O O . LEU A 1 82 ? 8.267 5.213 4.374 1.00 82.44 82 LEU A O 1
ATOM 671 N N . SER A 1 83 ? 9.400 7.127 4.317 1.00 78.62 83 SER A N 1
ATOM 672 C CA . SER A 1 83 ? 9.348 7.315 5.767 1.00 78.62 83 SER A CA 1
ATOM 673 C C . SER A 1 83 ? 7.912 7.370 6.300 1.00 78.62 83 SER A C 1
ATOM 675 O O . SER A 1 83 ? 7.157 8.293 6.001 1.00 78.62 83 SER A O 1
ATOM 677 N N . LYS A 1 84 ? 7.575 6.422 7.186 1.00 74.88 84 LYS A N 1
ATOM 678 C CA . LYS A 1 84 ? 6.278 6.340 7.888 1.00 74.88 84 LYS A CA 1
ATOM 679 C C . LYS A 1 84 ? 5.075 6.322 6.938 1.00 74.88 84 LYS A C 1
ATOM 681 O O . LYS A 1 84 ? 4.054 6.933 7.236 1.00 74.88 84 LYS A O 1
ATOM 686 N N . ALA A 1 85 ? 5.183 5.606 5.823 1.00 79.00 85 ALA A N 1
ATOM 687 C CA . ALA A 1 85 ? 4.213 5.635 4.730 1.00 79.00 85 ALA A CA 1
ATOM 688 C C . ALA A 1 85 ? 2.742 5.456 5.172 1.00 79.00 85 ALA A C 1
ATOM 690 O O . ALA A 1 85 ? 1.859 6.179 4.716 1.00 79.00 85 ALA A O 1
ATOM 691 N N . PHE A 1 86 ? 2.483 4.566 6.136 1.00 79.81 86 PHE A N 1
ATOM 692 C CA . PHE A 1 86 ? 1.146 4.356 6.705 1.00 79.81 86 PHE A CA 1
ATOM 693 C C . PHE A 1 86 ? 0.651 5.496 7.596 1.00 79.81 86 PHE A C 1
ATOM 695 O O . PHE A 1 86 ? -0.552 5.715 7.665 1.00 79.81 86 PHE A O 1
ATOM 702 N N . ASP A 1 87 ? 1.543 6.228 8.261 1.00 79.81 87 ASP A N 1
ATOM 703 C CA . ASP A 1 87 ? 1.187 7.286 9.213 1.00 79.81 87 ASP A CA 1
ATOM 704 C C . ASP A 1 87 ? 0.955 8.642 8.522 1.00 79.81 87 ASP A C 1
ATOM 706 O O . ASP A 1 87 ? 0.484 9.583 9.156 1.00 79.81 87 ASP A O 1
ATOM 710 N N . VAL A 1 88 ? 1.290 8.761 7.231 1.00 85.38 88 VAL A N 1
ATOM 711 C CA . VAL A 1 88 ? 1.276 10.031 6.474 1.00 85.38 88 VAL A CA 1
ATOM 712 C C . VAL A 1 88 ? 0.231 10.081 5.357 1.00 85.38 88 VAL A C 1
ATOM 714 O O . VAL A 1 88 ? 0.223 11.016 4.561 1.00 85.38 88 VAL A O 1
ATOM 717 N N . ILE A 1 89 ? -0.669 9.097 5.291 1.00 89.12 89 ILE A N 1
ATOM 718 C CA . ILE A 1 89 ? -1.740 9.059 4.286 1.00 89.12 89 ILE A CA 1
ATOM 719 C C . ILE A 1 89 ? -2.735 10.195 4.538 1.00 89.12 89 ILE A C 1
ATOM 721 O O . ILE A 1 89 ? -3.407 10.222 5.569 1.00 89.12 89 ILE A O 1
ATOM 725 N N . ASP A 1 90 ? -2.879 11.109 3.582 1.00 92.00 90 ASP A N 1
ATOM 726 C CA . ASP A 1 90 ? -3.914 12.138 3.647 1.00 92.00 90 ASP A CA 1
ATOM 727 C C . ASP A 1 90 ? -5.292 11.529 3.343 1.00 92.00 90 ASP A C 1
ATOM 729 O O . ASP A 1 90 ? -5.499 10.884 2.309 1.00 92.00 90 ASP A O 1
ATOM 733 N N . HIS A 1 91 ? -6.251 11.726 4.251 1.00 91.88 91 HIS A N 1
ATOM 734 C CA . HIS A 1 91 ? -7.583 11.127 4.135 1.00 91.88 91 HIS A CA 1
ATOM 735 C C . HIS A 1 91 ? -8.405 11.697 2.975 1.00 91.88 91 HIS A C 1
ATOM 737 O O . HIS A 1 91 ? -9.193 10.953 2.397 1.00 91.88 91 HIS A O 1
ATOM 743 N N . LYS A 1 92 ? -8.225 12.971 2.598 1.00 92.62 92 LYS A N 1
ATOM 744 C CA . LYS A 1 92 ? -8.946 13.595 1.472 1.00 92.62 92 LYS A CA 1
ATOM 745 C C . LYS A 1 92 ? -8.410 13.099 0.134 1.00 92.62 92 LYS A C 1
ATOM 747 O O . LYS A 1 92 ? -9.183 12.826 -0.785 1.00 92.62 92 LYS A O 1
ATOM 752 N N . ILE A 1 93 ? -7.089 12.958 0.027 1.00 93.94 93 ILE A N 1
ATOM 753 C CA . ILE A 1 93 ? -6.463 12.374 -1.165 1.00 93.94 93 ILE A CA 1
ATOM 754 C C . ILE A 1 93 ? -6.882 10.906 -1.292 1.00 93.94 93 ILE A C 1
ATOM 756 O O . ILE A 1 93 ? -7.278 10.479 -2.374 1.00 93.94 93 ILE A O 1
ATOM 760 N N . LEU A 1 94 ? -6.863 10.144 -0.192 1.00 94.06 94 LEU A N 1
ATOM 761 C CA . LEU A 1 94 ? -7.327 8.757 -0.192 1.00 94.06 94 LEU A CA 1
ATOM 762 C C . LEU A 1 94 ? -8.803 8.648 -0.602 1.00 94.06 94 LEU A C 1
ATOM 764 O O . LEU A 1 94 ? -9.129 7.804 -1.428 1.00 94.06 94 LEU A O 1
ATOM 768 N N . GLU A 1 95 ? -9.678 9.510 -0.081 1.00 95.00 95 GLU A N 1
ATOM 769 C CA . GLU A 1 95 ? -11.091 9.589 -0.477 1.00 95.00 95 GLU A CA 1
ATOM 770 C C . GLU A 1 95 ? -11.241 9.800 -1.988 1.00 95.00 95 GLU A C 1
ATOM 772 O O . GLU A 1 95 ? -11.893 9.002 -2.660 1.00 95.00 95 GLU A O 1
ATOM 777 N N . THR A 1 96 ? -10.532 10.787 -2.540 1.00 95.62 96 THR A N 1
ATOM 778 C CA . THR A 1 96 ? -10.536 11.081 -3.983 1.00 95.62 96 THR A CA 1
ATOM 779 C C . THR A 1 96 ? -10.039 9.890 -4.809 1.00 95.62 96 THR A C 1
ATOM 781 O O . THR A 1 96 ? -10.591 9.582 -5.865 1.00 95.62 96 THR A O 1
ATOM 784 N N . LYS A 1 97 ? -9.012 9.173 -4.333 1.00 95.06 97 LYS A N 1
ATOM 785 C CA . LYS A 1 97 ? -8.488 7.973 -5.006 1.00 95.06 97 LYS A CA 1
ATOM 786 C C . LYS A 1 97 ? -9.462 6.803 -4.941 1.00 95.06 97 LYS A C 1
ATOM 788 O O . LYS A 1 97 ? -9.672 6.130 -5.945 1.00 95.06 97 LYS A O 1
ATOM 793 N N . LEU A 1 98 ? -10.094 6.564 -3.795 1.00 95.25 98 LEU A N 1
ATOM 794 C CA . LEU A 1 98 ? -11.126 5.534 -3.665 1.00 95.25 98 LEU A CA 1
ATOM 795 C C . LEU A 1 98 ? -12.301 5.819 -4.606 1.00 95.25 98 LEU A C 1
ATOM 797 O O . LEU A 1 98 ? -12.806 4.906 -5.265 1.00 95.25 98 LEU A O 1
ATOM 801 N N . GLU A 1 99 ? -12.687 7.086 -4.741 1.00 95.75 99 GLU A N 1
ATOM 802 C CA . GLU A 1 99 ? -13.645 7.482 -5.761 1.00 95.75 99 GLU A CA 1
ATOM 803 C C . GLU A 1 99 ? -13.100 7.227 -7.173 1.00 95.75 99 GLU A C 1
ATOM 805 O O . GLU A 1 99 ? -13.767 6.604 -7.997 1.00 95.75 99 GLU A O 1
ATOM 810 N N . HIS A 1 100 ? -11.869 7.605 -7.485 1.00 94.44 100 HIS A N 1
ATOM 811 C CA . HIS A 1 100 ? -11.293 7.324 -8.800 1.00 94.44 100 HIS A CA 1
ATOM 812 C C . HIS A 1 100 ? -11.370 5.829 -9.186 1.00 94.44 100 HIS A C 1
ATOM 814 O O . HIS A 1 100 ? -11.759 5.507 -10.306 1.00 94.44 100 HIS A O 1
ATOM 820 N N . TYR A 1 101 ? -11.134 4.914 -8.239 1.00 94.31 101 TYR A N 1
ATOM 821 C CA . TYR A 1 101 ? -11.213 3.461 -8.463 1.00 94.31 101 TYR A CA 1
ATOM 822 C C . TYR A 1 101 ? -12.631 2.865 -8.482 1.00 94.31 101 TYR A C 1
ATOM 824 O O . TYR A 1 101 ? -12.787 1.661 -8.670 1.00 94.31 101 TYR A O 1
ATOM 832 N N . GLY A 1 102 ? -13.673 3.679 -8.296 1.00 93.69 102 GLY A N 1
ATOM 833 C CA . GLY A 1 102 ? -15.068 3.235 -8.416 1.00 93.69 102 GLY A CA 1
ATOM 834 C C . GLY A 1 102 ? -15.777 2.890 -7.102 1.00 93.69 102 GLY A C 1
ATOM 835 O O . GLY A 1 102 ? -16.941 2.492 -7.133 1.00 93.69 102 GLY A O 1
ATOM 836 N N . PHE A 1 103 ? -15.155 3.090 -5.934 1.00 95.06 103 PHE A N 1
ATOM 837 C CA . PHE A 1 103 ? -15.852 2.930 -4.651 1.00 95.06 103 PHE A CA 1
ATOM 838 C C . PHE A 1 103 ? -16.831 4.096 -4.426 1.00 95.06 103 PHE A C 1
ATOM 840 O O . PHE A 1 103 ? -16.452 5.257 -4.569 1.00 95.06 103 PHE A O 1
ATOM 847 N N . ARG A 1 104 ? -18.107 3.818 -4.119 1.00 94.25 104 ARG A N 1
ATOM 848 C CA . ARG A 1 104 ? -19.175 4.837 -4.009 1.00 94.25 104 ARG A CA 1
ATOM 849 C C . ARG A 1 104 ? -20.160 4.566 -2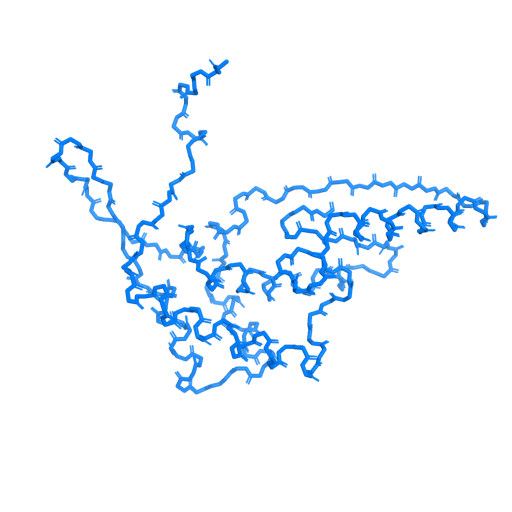.872 1.00 94.25 104 ARG A C 1
ATOM 851 O O . ARG A 1 104 ? -20.260 3.447 -2.362 1.00 94.25 104 ARG A O 1
ATOM 858 N N . GLY A 1 105 ? -20.933 5.601 -2.535 1.00 94.88 105 GLY A N 1
ATOM 859 C CA . GLY A 1 105 ? -22.088 5.541 -1.638 1.00 94.88 105 GLY A CA 1
ATOM 860 C C . GLY A 1 105 ? -21.740 5.013 -0.247 1.00 94.88 105 GLY A C 1
ATOM 861 O O . GLY A 1 105 ? -20.645 5.242 0.259 1.00 94.88 105 GLY A O 1
ATOM 862 N N . LYS A 1 106 ? -22.653 4.230 0.340 1.00 94.56 106 LYS A N 1
ATOM 863 C CA . LYS A 1 106 ? -22.507 3.683 1.702 1.00 94.56 106 LYS A CA 1
ATOM 864 C C . LYS A 1 106 ? -21.226 2.880 1.920 1.00 94.56 106 LYS A C 1
ATOM 866 O O . LYS A 1 106 ? -20.720 2.828 3.034 1.00 94.56 106 LYS A O 1
ATOM 871 N N . PHE A 1 107 ? -20.708 2.227 0.878 1.00 93.81 107 PHE A N 1
ATOM 872 C CA . PHE A 1 107 ? -19.461 1.476 0.999 1.00 93.81 107 PHE A CA 1
ATOM 873 C C . PHE A 1 107 ? -18.261 2.413 1.159 1.00 93.81 107 PHE A C 1
ATOM 875 O O . PHE A 1 107 ? -17.422 2.182 2.023 1.00 93.81 107 PHE A O 1
ATOM 882 N N . LEU A 1 108 ? -18.208 3.496 0.379 1.00 94.75 108 LEU A N 1
ATOM 883 C CA . LEU A 1 108 ? -17.182 4.525 0.537 1.00 94.75 108 LEU A CA 1
ATOM 884 C C . LEU A 1 108 ? -17.308 5.223 1.897 1.00 94.75 108 LEU A C 1
ATOM 886 O O . LEU A 1 108 ? -16.317 5.333 2.608 1.00 94.75 108 LEU A O 1
ATOM 890 N N . GLU A 1 109 ? -18.520 5.615 2.299 1.00 93.50 109 GLU A N 1
ATOM 891 C CA . GLU A 1 109 ? -18.778 6.200 3.625 1.00 93.50 109 GLU A CA 1
ATOM 892 C C . GLU A 1 109 ? -18.281 5.285 4.751 1.00 93.50 109 GLU A C 1
ATOM 894 O O . GLU A 1 109 ? -17.627 5.742 5.689 1.00 93.50 109 GLU A O 1
ATOM 899 N N . PHE A 1 110 ? -18.523 3.977 4.628 1.00 92.44 110 PHE A N 1
ATOM 900 C CA . PHE A 1 110 ? -18.022 2.980 5.564 1.00 92.44 110 PHE A CA 1
ATOM 901 C C . PHE A 1 110 ? -16.486 2.940 5.600 1.00 92.44 110 PHE A C 1
ATOM 903 O O . PHE A 1 110 ? -15.905 2.990 6.686 1.00 92.44 110 PHE A O 1
ATOM 910 N N . LEU A 1 111 ? -15.813 2.907 4.444 1.00 92.44 111 LEU A N 1
ATOM 911 C CA . LEU A 1 111 ? -14.345 2.942 4.380 1.00 92.44 111 LEU A CA 1
ATOM 912 C C . LEU A 1 111 ? -13.777 4.215 5.018 1.00 92.44 111 LEU A C 1
ATOM 914 O O . LEU A 1 111 ? -12.800 4.156 5.759 1.00 92.44 111 LEU A O 1
ATOM 918 N N . LEU A 1 112 ? -14.405 5.362 4.770 1.00 91.56 112 LEU A N 1
ATOM 919 C CA . LEU A 1 112 ? -13.979 6.636 5.341 1.00 91.56 112 LEU A CA 1
ATOM 920 C C . LEU A 1 112 ? -14.223 6.687 6.849 1.00 91.56 112 LEU A C 1
ATOM 922 O O . LEU A 1 112 ? -13.374 7.191 7.577 1.00 91.56 112 LEU A O 1
ATOM 926 N N . SER A 1 113 ? -15.317 6.101 7.342 1.00 89.69 113 SER A N 1
ATOM 927 C CA . SER A 1 113 ? -15.583 5.985 8.783 1.00 89.69 113 SER A CA 1
ATOM 928 C C . SER A 1 113 ? -14.523 5.160 9.523 1.00 89.69 113 SER A C 1
ATOM 930 O O . SER A 1 113 ? -14.305 5.357 10.715 1.00 89.69 113 SER A O 1
ATOM 932 N N . PHE A 1 114 ? -13.815 4.269 8.818 1.00 86.62 114 PHE A N 1
ATOM 933 C CA . PHE A 1 114 ? -12.727 3.485 9.399 1.00 86.62 114 PHE A CA 1
ATOM 934 C C . PHE A 1 114 ? -11.494 4.341 9.728 1.00 86.62 114 PHE A C 1
ATOM 936 O O . PHE A 1 114 ? -10.748 4.008 10.656 1.00 86.62 114 PHE A O 1
ATOM 943 N N . ILE A 1 115 ? -11.271 5.423 8.975 1.00 86.56 115 ILE A N 1
ATOM 944 C CA . ILE A 1 115 ? -10.078 6.278 9.071 1.00 86.56 115 ILE A CA 1
ATOM 945 C C . ILE A 1 115 ? -10.363 7.666 9.663 1.00 86.56 115 ILE A C 1
ATOM 947 O O . ILE A 1 115 ? -9.482 8.211 10.325 1.00 86.56 115 ILE A O 1
ATOM 951 N N . LYS A 1 116 ? -11.574 8.213 9.486 1.00 86.81 116 LYS A N 1
ATOM 952 C CA . LYS A 1 116 ? -11.981 9.538 9.982 1.00 86.81 116 LYS A CA 1
ATOM 953 C C . LYS A 1 116 ? -12.252 9.527 11.491 1.00 86.81 116 LYS A C 1
ATOM 955 O O . LYS A 1 116 ? -12.615 8.503 12.065 1.00 86.81 116 LYS A O 1
ATOM 960 N N . ASP A 1 117 ? -12.046 10.685 12.124 1.00 84.75 117 ASP A N 1
ATOM 961 C CA . ASP A 1 117 ? -12.338 10.979 13.540 1.00 84.75 117 ASP A CA 1
ATOM 962 C C . ASP A 1 117 ? -11.781 9.973 14.557 1.00 84.75 117 ASP A C 1
ATOM 964 O O . ASP A 1 117 ? -12.275 9.825 15.682 1.00 84.75 117 ASP A O 1
ATOM 968 N N . ARG A 1 118 ? -10.702 9.282 14.184 1.00 85.44 118 ARG A N 1
ATOM 969 C CA . ARG A 1 118 ? -10.055 8.323 15.066 1.00 85.44 118 ARG A CA 1
ATOM 970 C C . ARG A 1 118 ? -9.389 9.046 16.219 1.00 85.44 118 ARG A C 1
ATOM 972 O O . ARG A 1 118 ? -8.755 10.086 16.058 1.00 85.44 118 ARG A O 1
ATOM 979 N N . LYS A 1 119 ? -9.472 8.433 17.393 1.00 87.88 119 LYS A N 1
ATOM 980 C CA . LYS A 1 119 ? -8.763 8.878 18.586 1.00 87.88 119 LYS A CA 1
ATOM 981 C C . LYS A 1 119 ? -7.896 7.753 19.118 1.00 87.88 119 LYS A C 1
ATOM 983 O O . LYS A 1 119 ? -8.237 6.579 18.981 1.00 87.88 119 LYS A O 1
ATOM 988 N N . TYR A 1 120 ? -6.777 8.115 19.722 1.00 86.50 120 TYR A N 1
ATOM 989 C CA . TYR A 1 120 ? -5.888 7.176 20.384 1.00 86.50 120 TYR A CA 1
ATOM 990 C C . TYR A 1 120 ? -5.426 7.733 21.724 1.00 86.50 120 TYR A C 1
ATOM 992 O O . TYR A 1 120 ? -5.385 8.942 21.943 1.00 86.50 120 TYR A O 1
ATOM 1000 N N . PHE A 1 121 ? -5.055 6.825 22.612 1.00 88.56 121 PHE A N 1
ATOM 1001 C CA . PHE A 1 121 ? -4.336 7.113 23.842 1.00 88.56 121 PHE A CA 1
ATOM 1002 C C . PHE A 1 121 ? -3.316 5.993 24.056 1.00 88.56 121 PHE A C 1
ATOM 1004 O O . PHE A 1 121 ? -3.406 4.924 23.447 1.00 88.56 121 PHE A O 1
ATOM 1011 N N . VAL A 1 122 ? -2.326 6.245 24.901 1.00 87.25 122 VAL A N 1
ATOM 1012 C CA . VAL A 1 122 ? -1.301 5.272 25.275 1.00 87.25 122 VAL A CA 1
ATOM 1013 C C . VAL A 1 122 ? -1.608 4.777 26.684 1.00 87.25 122 VAL A C 1
ATOM 1015 O O . VAL A 1 122 ? -1.822 5.585 27.584 1.00 87.25 122 VAL A O 1
ATOM 1018 N N . HIS A 1 123 ? -1.628 3.458 26.871 1.00 85.31 123 HIS A N 1
ATOM 1019 C CA . HIS A 1 123 ? -1.807 2.824 28.176 1.00 85.31 123 HIS A CA 1
ATOM 1020 C C . HIS A 1 123 ? -0.495 2.182 28.633 1.00 85.31 123 HIS A C 1
ATOM 1022 O O . HIS A 1 123 ? 0.032 1.311 27.939 1.00 85.31 123 HIS A O 1
ATOM 1028 N N . ILE A 1 124 ? 0.038 2.602 29.785 1.00 87.31 124 ILE A N 1
ATOM 1029 C CA . ILE A 1 124 ? 1.263 2.042 30.379 1.00 87.31 124 ILE A CA 1
ATOM 1030 C C . ILE A 1 124 ? 1.060 1.903 31.888 1.00 87.31 124 ILE A C 1
ATOM 1032 O O . ILE A 1 124 ? 0.765 2.884 32.566 1.00 87.31 124 ILE A O 1
ATOM 1036 N N . ASN A 1 125 ? 1.274 0.695 32.421 1.00 89.81 125 ASN A N 1
ATOM 1037 C CA . ASN A 1 125 ? 1.270 0.400 33.861 1.00 89.81 125 ASN A CA 1
ATOM 1038 C C . ASN A 1 125 ? 0.041 0.952 34.610 1.00 89.81 125 ASN A C 1
ATOM 1040 O O . ASN A 1 125 ? 0.178 1.560 35.668 1.00 89.81 125 ASN A O 1
ATOM 1044 N N . GLY A 1 126 ? -1.158 0.777 34.046 1.00 89.44 126 GLY A N 1
ATOM 1045 C CA . GLY A 1 126 ? -2.406 1.232 34.668 1.00 89.44 126 GLY A CA 1
ATOM 1046 C C . GLY A 1 126 ? -2.753 2.703 34.421 1.00 89.44 126 GLY A 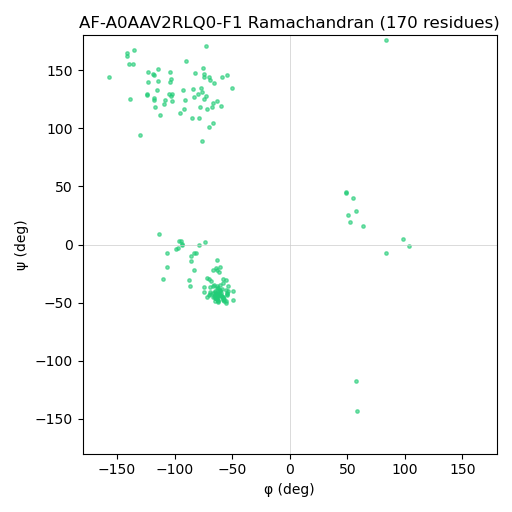C 1
ATOM 1047 O O . GLY A 1 126 ? -3.867 3.110 34.730 1.00 89.44 126 GLY A O 1
ATOM 1048 N N . ASN A 1 127 ? -1.858 3.483 33.809 1.00 91.25 127 ASN A N 1
ATOM 1049 C CA . ASN A 1 127 ? -2.091 4.889 33.493 1.00 91.25 127 ASN A CA 1
ATOM 1050 C C . ASN A 1 127 ? -2.418 5.089 32.011 1.00 91.25 127 ASN A C 1
ATOM 1052 O O . ASN A 1 127 ? -1.817 4.461 31.136 1.00 91.25 127 ASN A O 1
ATOM 1056 N N . ASN A 1 128 ? -3.339 6.013 31.741 1.00 91.81 128 ASN A N 1
ATOM 1057 C CA . ASN A 1 128 ? -3.708 6.441 30.395 1.00 91.81 128 ASN A CA 1
ATOM 1058 C C . ASN A 1 128 ? -3.096 7.810 30.095 1.00 91.81 128 ASN A C 1
ATOM 1060 O O . ASN A 1 128 ? -3.107 8.697 30.947 1.00 91.81 128 ASN A O 1
ATOM 1064 N N . SER A 1 129 ? -2.605 8.001 28.873 1.00 90.75 129 SER A N 1
ATOM 1065 C CA . SER A 1 129 ? -2.289 9.335 28.365 1.00 90.75 129 SER A CA 1
ATOM 1066 C C . SER A 1 129 ? -3.560 10.123 28.050 1.00 90.75 129 SER A C 1
ATOM 1068 O O . SER A 1 129 ? -4.657 9.569 27.947 1.00 90.75 129 SER A O 1
ATOM 1070 N N . GLU A 1 130 ? -3.391 11.411 27.766 1.00 91.75 130 GLU A N 1
ATOM 1071 C CA . GLU A 1 130 ? -4.420 12.192 27.086 1.00 91.75 130 GLU A CA 1
ATOM 1072 C C . GLU A 1 130 ? -4.832 11.527 25.767 1.00 91.75 130 GLU A C 1
ATOM 1074 O O . GLU A 1 130 ? -4.015 10.914 25.066 1.00 91.75 130 GLU A O 1
ATOM 1079 N N . THR A 1 131 ? -6.114 11.666 25.439 1.00 90.75 131 THR A N 1
ATOM 1080 C CA . THR A 1 131 ? -6.666 11.210 24.165 1.00 90.75 131 THR A CA 1
ATOM 1081 C C . THR A 1 131 ? -6.339 12.226 23.078 1.00 90.75 131 THR A C 1
ATOM 1083 O O . THR A 1 131 ? -6.622 13.412 23.229 1.00 90.75 131 THR A O 1
ATOM 1086 N N . LYS A 1 132 ? -5.782 11.760 21.961 1.00 88.06 132 LYS A N 1
ATOM 1087 C CA . LYS A 1 132 ? -5.435 12.583 20.799 1.00 88.06 132 LYS A CA 1
ATOM 1088 C C . LYS A 1 132 ? -6.198 12.127 19.565 1.00 88.06 132 LYS A C 1
ATOM 1090 O O . LYS A 1 132 ? -6.455 10.935 19.404 1.00 88.06 132 LYS A O 1
ATOM 1095 N N . SER A 1 133 ? -6.540 13.071 18.694 1.00 87.38 133 SER A N 1
ATOM 1096 C CA . SER A 1 133 ? -7.153 12.780 17.393 1.00 87.38 133 SER A CA 1
ATOM 1097 C C . SER A 1 133 ? -6.098 12.404 16.350 1.00 87.38 133 SER A C 1
ATOM 1099 O O . SER A 1 133 ? -4.975 12.910 16.381 1.00 87.38 133 SER A O 1
ATOM 1101 N N . VAL A 1 134 ? -6.474 11.530 15.420 1.00 84.38 134 VAL A N 1
ATOM 1102 C CA . VAL A 1 134 ? -5.673 11.092 14.275 1.00 84.38 134 VAL A CA 1
ATOM 1103 C C . VAL A 1 134 ? -6.332 11.620 13.009 1.00 84.38 134 VAL A C 1
ATOM 1105 O O . VAL A 1 134 ? -7.416 11.177 12.643 1.00 84.38 134 VAL A O 1
ATOM 1108 N N . ASN A 1 135 ? -5.660 12.560 12.349 1.00 84.69 135 ASN A N 1
ATOM 1109 C CA . ASN A 1 135 ? -6.180 13.223 11.148 1.00 84.69 135 ASN A CA 1
ATOM 1110 C C . ASN A 1 135 ? -5.481 12.764 9.857 1.00 84.69 135 ASN A C 1
ATOM 1112 O O . ASN A 1 135 ? -5.876 13.172 8.771 1.00 84.69 135 ASN A O 1
ATOM 1116 N N . ILE A 1 136 ? -4.417 11.967 9.983 1.00 86.56 136 ILE A N 1
ATOM 1117 C CA . ILE A 1 136 ? -3.621 11.431 8.877 1.00 86.56 136 ILE A CA 1
ATOM 1118 C C . ILE A 1 136 ? -3.252 9.981 9.176 1.00 86.56 136 ILE A C 1
ATOM 1120 O O . ILE A 1 136 ? -3.184 9.569 10.336 1.00 86.56 136 ILE A O 1
ATOM 1124 N N . GLY A 1 137 ? -3.000 9.223 8.121 1.00 86.44 137 GLY A N 1
ATOM 1125 C CA . GLY A 1 137 ? -2.546 7.850 8.194 1.00 86.44 137 GLY A CA 1
ATOM 1126 C C . GLY A 1 137 ? -3.658 6.826 8.386 1.00 86.44 137 GLY A C 1
ATOM 1127 O O . GLY A 1 137 ? -4.840 7.140 8.542 1.00 86.44 137 GLY A O 1
ATOM 1128 N N . VAL A 1 138 ? -3.252 5.564 8.375 1.00 86.56 138 VAL A N 1
ATOM 1129 C CA . VAL A 1 138 ? -4.088 4.398 8.655 1.00 86.56 138 VAL A CA 1
ATOM 1130 C C . VAL A 1 138 ? -3.552 3.673 9.891 1.00 86.56 138 VAL A C 1
ATOM 1132 O O . VAL A 1 138 ? -2.343 3.638 10.116 1.00 86.56 138 VAL A O 1
ATOM 1135 N N . PRO A 1 139 ? -4.424 3.078 10.721 1.00 83.00 139 PRO A N 1
ATOM 1136 C CA . PRO A 1 139 ? -4.002 2.443 11.964 1.00 83.00 139 PRO A CA 1
ATOM 1137 C C . PRO A 1 139 ? -3.063 1.256 11.713 1.00 83.00 139 PRO A C 1
ATOM 1139 O O . PRO A 1 139 ? -3.423 0.276 11.052 1.00 83.00 139 PRO A O 1
ATOM 1142 N N . GLN A 1 140 ? -1.870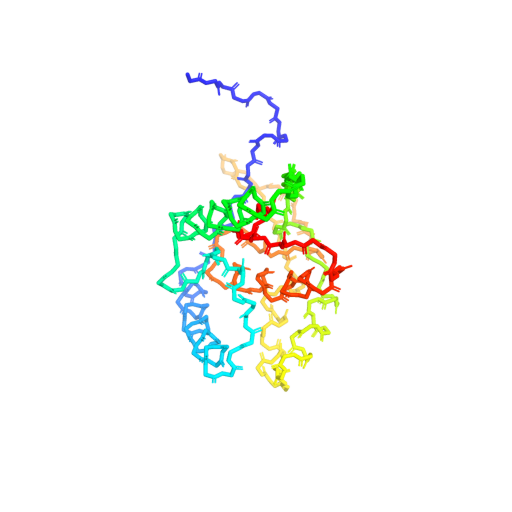 1.313 12.307 1.00 77.44 140 GLN A N 1
ATOM 1143 C CA . GLN A 1 140 ? -0.884 0.241 12.222 1.00 77.44 140 GLN A CA 1
ATOM 1144 C C . GLN A 1 140 ? -1.396 -1.008 12.961 1.00 77.44 140 GLN A C 1
ATOM 1146 O O . GLN A 1 140 ? -1.706 -0.952 14.150 1.00 77.44 140 GLN A O 1
ATOM 1151 N N . GLY A 1 141 ? -1.510 -2.136 12.253 1.00 79.62 141 GLY A N 1
ATOM 1152 C CA . GLY A 1 141 ? -2.157 -3.362 12.751 1.00 79.62 141 GLY A CA 1
ATOM 1153 C C . GLY A 1 141 ? -3.564 -3.611 12.192 1.00 79.62 141 GLY A C 1
ATOM 1154 O O . GLY A 1 141 ? -4.170 -4.638 12.510 1.00 79.62 141 GLY A O 1
ATOM 1155 N N . SER A 1 142 ? -4.070 -2.708 11.347 1.00 85.75 142 SER A N 1
ATOM 1156 C CA . SER A 1 142 ? -5.243 -2.957 10.506 1.00 85.75 142 SER A CA 1
ATOM 1157 C C . SER A 1 142 ? -4.936 -3.957 9.397 1.00 85.75 142 SER A C 1
ATOM 1159 O O . SER A 1 142 ? -3.852 -3.947 8.814 1.00 85.75 142 SER A O 1
ATOM 1161 N N . THR A 1 143 ? -5.920 -4.798 9.076 1.00 86.31 143 THR A N 1
ATOM 1162 C CA . THR A 1 143 ? -5.830 -5.699 7.913 1.00 86.31 143 THR A CA 1
ATOM 1163 C C . THR A 1 143 ? -6.212 -5.006 6.607 1.00 86.31 143 THR A C 1
ATOM 1165 O O . THR A 1 143 ? -5.782 -5.442 5.544 1.00 86.31 143 THR A O 1
ATOM 1168 N N . LEU A 1 144 ? -6.979 -3.916 6.693 1.00 90.19 144 LEU A N 1
ATOM 1169 C CA . LEU A 1 144 ? -7.410 -3.096 5.563 1.00 90.19 144 LEU A CA 1
ATOM 1170 C C . LEU A 1 144 ? -6.391 -1.995 5.218 1.00 90.19 144 LEU A C 1
ATOM 1172 O O . LEU A 1 144 ? -6.249 -1.627 4.055 1.00 90.19 144 LEU A O 1
ATOM 1176 N N . GLY A 1 145 ? -5.652 -1.498 6.216 1.00 90.38 145 GLY A N 1
ATOM 1177 C CA . GLY A 1 145 ? -4.641 -0.442 6.064 1.00 90.38 145 GLY A CA 1
ATOM 1178 C C . GLY A 1 145 ? -3.636 -0.671 4.923 1.00 90.38 145 GLY A C 1
ATOM 1179 O O . GLY A 1 145 ? -3.463 0.238 4.113 1.00 90.38 145 GLY A O 1
ATOM 1180 N N . PRO A 1 146 ? -3.027 -1.869 4.790 1.00 90.25 146 PRO A N 1
ATOM 1181 C CA . PRO A 1 146 ? -2.154 -2.202 3.664 1.00 90.25 146 PRO A CA 1
ATOM 1182 C C . PRO A 1 146 ? -2.800 -1.999 2.294 1.00 90.25 146 PRO A C 1
ATOM 1184 O O . PRO A 1 146 ? -2.180 -1.413 1.412 1.00 90.25 146 PRO A O 1
ATOM 1187 N N . LEU A 1 147 ? -4.056 -2.416 2.116 1.00 91.94 147 LEU A N 1
ATOM 1188 C CA . LEU A 1 147 ? -4.746 -2.275 0.835 1.00 91.94 147 LEU A CA 1
ATOM 1189 C C . LEU A 1 147 ? -5.058 -0.809 0.510 1.00 91.94 147 LEU A C 1
ATOM 1191 O O . LEU A 1 147 ? -4.880 -0.380 -0.627 1.00 91.94 147 LEU A O 1
ATOM 1195 N N . LEU A 1 148 ? -5.484 -0.031 1.510 1.00 92.75 148 LEU A N 1
ATOM 1196 C CA . LEU A 1 148 ? -5.715 1.407 1.345 1.00 92.75 148 LEU A CA 1
ATOM 1197 C C . LEU A 1 148 ? -4.425 2.140 0.966 1.00 92.75 148 LEU A C 1
ATOM 1199 O O . LEU A 1 148 ? -4.451 3.014 0.103 1.00 92.75 148 LEU A O 1
ATOM 1203 N N . PHE A 1 149 ? -3.298 1.752 1.565 1.00 91.50 149 PHE A N 1
ATOM 1204 C CA . PHE A 1 149 ? -1.992 2.282 1.197 1.00 91.50 149 PHE A CA 1
ATOM 1205 C C . PHE A 1 149 ? -1.607 1.918 -0.238 1.00 91.50 149 PHE A C 1
ATOM 1207 O O . PHE A 1 149 ? -1.212 2.804 -0.988 1.00 91.50 149 PHE A O 1
ATOM 1214 N N . LEU A 1 150 ? -1.789 0.658 -0.655 1.00 91.50 150 LEU A N 1
ATOM 1215 C CA . LEU A 1 150 ? -1.526 0.261 -2.040 1.00 91.50 150 LEU A CA 1
ATOM 1216 C C . LEU A 1 150 ? -2.311 1.128 -3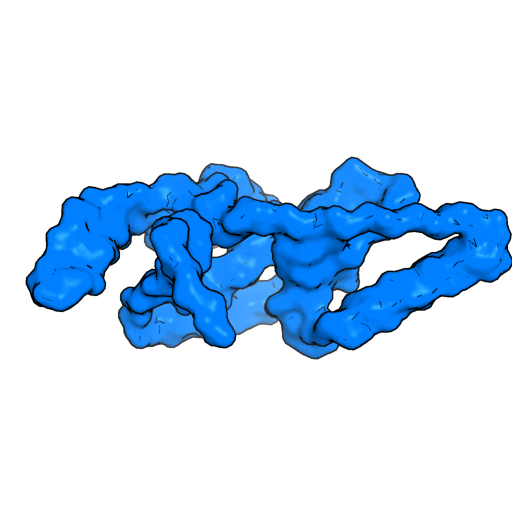.025 1.00 91.50 150 LEU A C 1
ATOM 1218 O O . LEU A 1 150 ? -1.717 1.675 -3.944 1.00 91.50 150 LEU A O 1
ATOM 1222 N N . LEU A 1 151 ? -3.617 1.312 -2.807 1.00 92.88 151 LEU A N 1
ATOM 1223 C CA . LEU A 1 151 ? -4.454 2.177 -3.648 1.00 92.88 151 LEU A CA 1
ATOM 1224 C C . LEU A 1 151 ? -3.975 3.632 -3.642 1.00 92.88 151 LEU A C 1
ATOM 1226 O O . LEU A 1 151 ? -4.054 4.313 -4.667 1.00 92.88 151 LEU A O 1
ATOM 1230 N N . TYR A 1 152 ? -3.458 4.098 -2.505 1.00 92.94 152 TYR A N 1
ATOM 1231 C CA . TYR A 1 152 ? -2.911 5.439 -2.363 1.00 92.94 152 TYR A CA 1
ATOM 1232 C C . TYR A 1 152 ? -1.638 5.661 -3.182 1.00 92.94 152 TYR A C 1
ATOM 1234 O O . TYR A 1 152 ? -1.462 6.759 -3.689 1.00 92.94 152 TYR A O 1
ATOM 1242 N N . ILE A 1 153 ? -0.758 4.670 -3.326 1.00 91.19 153 ILE A N 1
ATOM 1243 C CA . ILE A 1 153 ? 0.494 4.813 -4.097 1.00 91.19 153 ILE A CA 1
ATOM 1244 C C . ILE A 1 153 ? 0.406 4.255 -5.522 1.00 91.19 153 ILE A C 1
ATOM 1246 O O . ILE A 1 153 ? 1.364 4.347 -6.281 1.00 91.19 153 ILE A O 1
ATOM 1250 N N . ASN A 1 154 ? -0.720 3.649 -5.894 1.00 91.75 154 ASN A N 1
ATOM 1251 C CA . ASN A 1 154 ? -0.855 2.887 -7.137 1.00 91.75 154 ASN A CA 1
ATOM 1252 C C . ASN A 1 154 ? -0.667 3.725 -8.416 1.00 91.75 154 ASN A C 1
ATOM 1254 O O . ASN A 1 154 ? -0.326 3.179 -9.456 1.00 91.75 154 ASN A O 1
ATOM 1258 N N . ASP A 1 155 ? -0.847 5.041 -8.348 1.00 89.88 155 ASP A N 1
ATOM 1259 C CA . ASP A 1 155 ? -0.595 5.989 -9.437 1.00 89.88 155 ASP A CA 1
ATOM 1260 C C . ASP A 1 155 ? 0.877 6.420 -9.553 1.00 89.88 155 ASP A C 1
ATOM 1262 O O . ASP A 1 155 ? 1.243 7.054 -10.543 1.00 89.88 155 ASP A O 1
ATOM 1266 N N . MET A 1 156 ? 1.749 6.047 -8.605 1.00 87.38 156 MET A N 1
ATOM 1267 C CA . MET A 1 156 ? 3.180 6.374 -8.666 1.00 87.38 156 MET A CA 1
ATOM 1268 C C . MET A 1 156 ? 3.851 5.849 -9.933 1.00 87.38 156 MET A C 1
ATOM 1270 O O . MET A 1 156 ? 4.764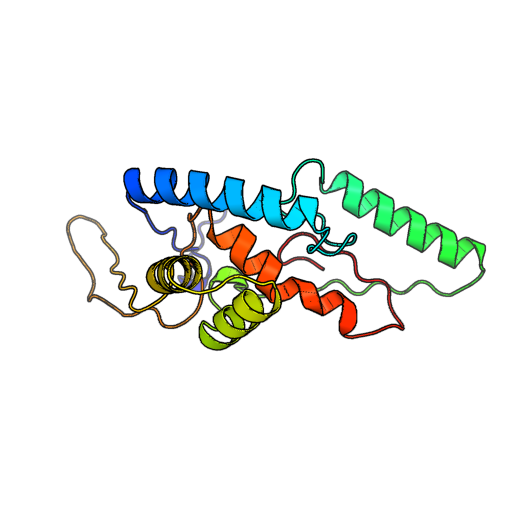 6.493 -10.436 1.00 87.38 156 MET A O 1
ATOM 1274 N N . ILE A 1 157 ? 3.383 4.739 -10.509 1.00 85.06 157 ILE A N 1
ATOM 1275 C CA . ILE A 1 157 ? 3.917 4.234 -11.783 1.00 85.06 157 ILE A CA 1
ATOM 1276 C C . ILE A 1 157 ? 3.758 5.213 -12.950 1.00 85.06 157 ILE A C 1
ATOM 1278 O O . ILE A 1 157 ? 4.451 5.085 -13.953 1.00 85.06 157 ILE A O 1
ATOM 1282 N N . HIS A 1 158 ? 2.857 6.187 -12.834 1.00 85.69 158 HIS A N 1
ATOM 1283 C CA . HIS A 1 158 ? 2.607 7.190 -13.861 1.00 85.69 158 HIS A CA 1
ATOM 1284 C C . HIS A 1 158 ? 3.428 8.466 -13.655 1.00 85.69 158 HIS A C 1
ATOM 1286 O O . HIS A 1 158 ? 3.316 9.387 -14.461 1.00 85.69 158 HIS A O 1
ATOM 1292 N N . CYS A 1 159 ? 4.268 8.541 -12.612 1.00 85.06 159 CYS A N 1
ATOM 1293 C CA . CYS A 1 159 ? 5.092 9.727 -12.367 1.00 85.06 159 CYS A CA 1
ATOM 1294 C C . CYS A 1 159 ? 6.163 9.945 -13.447 1.00 85.06 159 CYS A C 1
ATOM 1296 O O . CYS A 1 159 ? 6.634 11.067 -13.628 1.00 85.06 159 CYS A O 1
ATOM 1298 N N . SER A 1 160 ? 6.541 8.892 -14.174 1.00 82.38 160 SER A N 1
ATOM 1299 C CA . SER A 1 160 ? 7.503 8.963 -15.266 1.00 82.38 160 SER A CA 1
ATOM 1300 C C . SER A 1 160 ? 7.321 7.805 -16.233 1.00 82.38 160 SER A C 1
ATOM 1302 O O . SER A 1 160 ? 7.060 6.676 -15.833 1.00 82.38 160 SER A O 1
ATOM 1304 N N . THR A 1 161 ? 7.527 8.081 -17.516 1.00 82.06 161 THR A N 1
ATOM 1305 C CA . THR A 1 161 ? 7.634 7.065 -18.572 1.00 82.06 161 THR A CA 1
ATOM 1306 C C . THR A 1 161 ? 9.086 6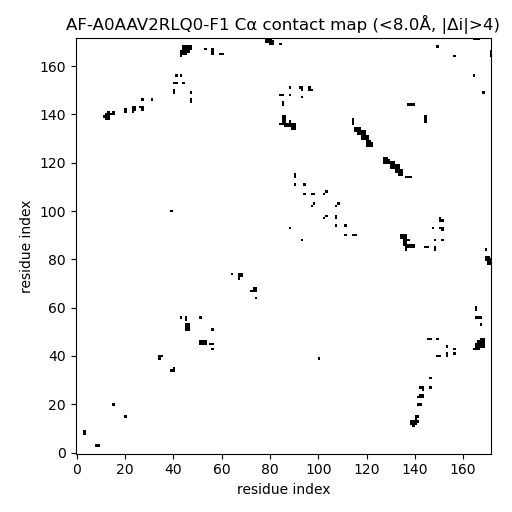.713 -18.900 1.00 82.06 161 THR A C 1
ATOM 1308 O O . THR A 1 161 ? 9.337 5.851 -19.738 1.00 82.06 161 THR A O 1
ATOM 1311 N N . VAL A 1 162 ? 10.048 7.393 -18.264 1.00 82.44 162 VAL A N 1
ATOM 1312 C CA . VAL A 1 162 ? 11.483 7.279 -18.566 1.00 82.44 162 VAL A CA 1
ATOM 1313 C C . VAL A 1 162 ? 12.131 6.128 -17.804 1.00 82.44 162 VAL A C 1
ATOM 1315 O O . VAL A 1 162 ? 13.028 5.475 -18.331 1.00 82.44 162 VAL A O 1
ATOM 1318 N N . PHE A 1 163 ? 11.698 5.882 -16.567 1.00 81.56 163 PHE A N 1
ATOM 1319 C CA . PHE A 1 163 ? 12.270 4.850 -15.709 1.00 81.56 163 PHE A CA 1
ATOM 1320 C C . PHE A 1 163 ? 11.270 3.739 -15.415 1.00 81.56 163 PHE A C 1
ATOM 1322 O O . PHE A 1 163 ? 10.059 3.942 -15.378 1.00 81.56 163 PHE A O 1
ATOM 1329 N N . PHE A 1 164 ? 11.813 2.549 -15.191 1.00 83.94 164 PHE A N 1
ATOM 1330 C CA . PHE A 1 164 ? 11.059 1.403 -14.722 1.00 83.94 164 PHE A CA 1
ATOM 1331 C C . PHE A 1 164 ? 10.929 1.470 -13.194 1.00 83.94 164 PHE A C 1
ATOM 1333 O O . PHE A 1 164 ? 11.935 1.606 -12.503 1.00 83.94 164 PHE A O 1
ATOM 1340 N N . LEU A 1 165 ? 9.702 1.375 -12.678 1.00 86.25 165 LEU A N 1
ATOM 1341 C CA . LEU A 1 165 ? 9.414 1.385 -11.243 1.00 86.25 165 LEU A CA 1
ATOM 1342 C C . LEU A 1 165 ? 8.985 -0.014 -10.791 1.00 86.25 165 LEU A C 1
ATOM 1344 O O . LEU A 1 165 ? 8.005 -0.540 -11.318 1.00 86.25 165 LEU A O 1
ATOM 1348 N N . SER A 1 166 ? 9.674 -0.580 -9.799 1.00 85.12 166 SER A N 1
ATOM 1349 C CA . SER A 1 166 ? 9.310 -1.835 -9.130 1.00 85.12 166 SER A CA 1
ATOM 1350 C C . SER A 1 166 ? 9.049 -1.554 -7.662 1.00 85.12 166 SER A C 1
ATOM 1352 O O . SER A 1 166 ? 9.914 -1.011 -6.997 1.00 85.12 166 SER A O 1
ATOM 1354 N N . GLN A 1 167 ? 7.887 -1.938 -7.145 1.00 85.88 167 GLN A N 1
ATOM 1355 C CA . GLN A 1 167 ? 7.465 -1.551 -5.801 1.00 85.88 167 GLN A CA 1
ATOM 1356 C C . GLN A 1 167 ? 7.156 -2.775 -4.948 1.00 85.88 167 GLN A C 1
ATOM 1358 O O . GLN A 1 167 ? 6.514 -3.726 -5.403 1.00 85.88 167 GLN A O 1
ATOM 1363 N N . PHE A 1 168 ? 7.557 -2.728 -3.685 1.00 85.25 168 PHE A N 1
ATOM 1364 C CA . PHE A 1 168 ? 7.133 -3.669 -2.665 1.00 85.25 168 PHE A CA 1
ATOM 1365 C C . PHE A 1 168 ? 6.648 -2.883 -1.450 1.00 85.25 168 PHE A C 1
ATOM 1367 O O . PHE A 1 168 ? 7.429 -2.512 -0.583 1.00 85.25 168 PHE A O 1
ATOM 1374 N N . ALA A 1 169 ? 5.335 -2.646 -1.388 1.00 83.50 169 ALA A N 1
ATOM 1375 C CA . ALA A 1 169 ? 4.740 -1.777 -0.376 1.00 83.50 169 ALA A CA 1
ATOM 1376 C C . ALA A 1 169 ? 5.337 -0.359 -0.430 1.00 83.50 169 ALA A C 1
ATOM 1378 O O . ALA A 1 169 ? 5.116 0.333 -1.420 1.00 83.50 169 ALA A O 1
ATOM 1379 N N . ASP A 1 170 ? 6.002 0.083 0.637 1.00 79.06 170 ASP A N 1
ATOM 1380 C CA . ASP A 1 170 ? 6.647 1.388 0.785 1.00 79.06 170 ASP A CA 1
ATOM 1381 C C . ASP A 1 170 ? 8.078 1.449 0.227 1.00 79.06 170 ASP A C 1
ATOM 1383 O O . ASP A 1 170 ? 8.567 2.553 -0.016 1.00 79.06 170 ASP A O 1
ATOM 1387 N N . ASP A 1 171 ? 8.694 0.296 -0.051 1.00 76.75 171 ASP A N 1
ATOM 1388 C CA . ASP A 1 171 ? 9.986 0.196 -0.735 1.00 76.75 171 ASP A CA 1
ATOM 1389 C C . ASP A 1 171 ? 9.779 0.261 -2.258 1.00 76.75 171 ASP A C 1
ATOM 1391 O O . ASP A 1 171 ? 8.889 -0.397 -2.814 1.00 76.75 171 ASP A O 1
ATOM 1395 N N . SER A 1 172 ? 10.576 1.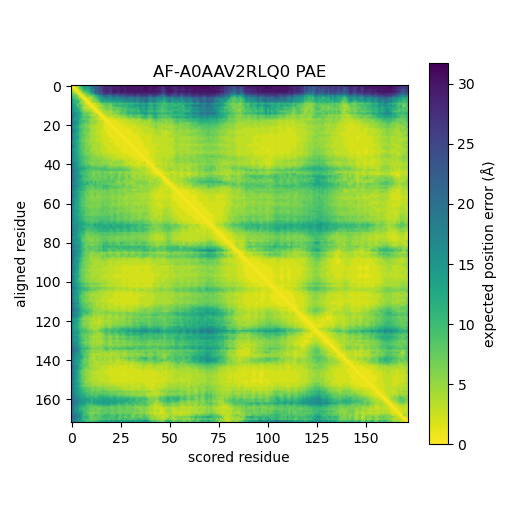069 -2.960 1.00 78.56 172 SER A N 1
ATOM 1396 C CA . SER A 1 172 ? 10.516 1.240 -4.423 1.00 78.56 172 SER A CA 1
ATOM 1397 C C . SER A 1 172 ? 11.889 1.400 -5.071 1.00 78.56 172 SER A C 1
ATOM 1399 O O . SER A 1 172 ? 12.834 1.854 -4.385 1.00 78.56 172 SER A O 1
#

Foldseek 3Di:
DDDPPDPVVDDDADPDDPVQQVVLVVLQVVVLVLCVVVVVFDPLEQAPHPPGDPVNLVVVVVVVVVVCVVVVHDDDDDKDFDPPLQLAAQLVLLLVLCVVSPDDDPRSVVVSVQQPFDWDWDDDPNDIHDIDTRRGGHHHNHPNSQVSSSSSCRCVCVPDPPDDDHHHRRID

Mean predicted aligned error: 6.69 Å

Sequence (172 aa):
MVIKKKVNNYRPVCSLSPLSKIIEKVINNRMTHFLDDFNILSKTQFGFRKNMSTETALLNYVDNLQKALNDKKYAISIFMDLSKAFDVIDHKILETKLEHYGFRGKFLEFLLSFIKDRKYFVHINGNNSETKSVNIGVPQGSTLGPLLFLLYINDMIHCSTVFFLSQFADDS

Solvent-accessible surface area (backbone atoms only — not comparable to full-atom values): 10416 Å² total; per-residue (Å²): 137,84,81,77,86,51,76,88,77,61,80,80,71,49,88,69,56,71,67,56,50,53,53,32,45,55,50,39,53,55,50,50,52,53,36,59,77,67,60,67,65,48,91,45,54,28,38,101,41,87,98,44,39,72,64,58,48,50,51,54,52,50,53,53,51,51,50,33,51,75,70,72,44,88,79,84,87,80,83,44,74,52,83,60,57,53,59,65,38,50,58,68,60,43,50,54,46,42,42,73,76,67,50,54,65,73,61,37,55,50,57,47,60,75,50,51,87,36,68,48,63,53,77,56,96,93,42,71,50,76,78,42,77,41,83,47,25,45,63,44,79,49,71,36,37,62,58,56,48,48,62,63,53,47,64,58,69,70,77,45,91,84,64,88,70,58,30,47,71,58,40,58

Secondary structure (DSSP, 8-state):
-----SGGG--PPP---HHHHHHHHHHHHHHHHHHHHTT-S-TTB-TT-TT--HHHHHHHHHHHHHHHHHTTPPP-----B-TTGGGS-BHHHHHHHHHHTT--HHHHHHHHHHHTTEEE--EETTEEPPPEEE-BS--TT-SSHHHHHHHHHGGGGGS-SSS---BBTTB-